Protein AF-A0AAW8JHG4-F1 (afdb_monomer_lite)

Foldseek 3Di:
DPVVDQALVNLLVVCVVVVDQEAEDDPDDQPVHDPVRSQCSNCVRHVHHYHYDDPPDDDD

Organism: NCBI:txid202952

Radius of gyration: 11.48 Å; chains: 1; bounding box: 27×21×33 Å

InterPro domains:
  IPR036866 Ribonuclease Z/Hydroxyacylglutathione hydrolase-like [G3DSA:3.60.15.10] (2-60)

pLDDT: mean 94.92, std 5.42, range [64.81, 98.69]

Secondary structure (DSSP, 8-state):
-GGGS--HHHHHHHHHHH--S-EEE-S---TT--HHHHHHHHHTT--S-EEE--TT----

Sequence (60 aa):
MLGAHTTTQQLADIANVIKPKTLVLNHAIFLSQSESGLLKEVTDQYAGKVILADDKVIID

Structure (mmCIF, N/CA/C/O backbone):
data_AF-A0AAW8JHG4-F1
#
_entry.id   AF-A0AAW8JHG4-F1
#
loop_
_atom_site.group_PDB
_atom_site.id
_atom_site.type_symbol
_atom_site.label_atom_id
_atom_site.label_alt_id
_atom_site.label_comp_id
_atom_site.label_asym_id
_atom_site.label_entity_id
_atom_site.label_seq_id
_atom_site.pdbx_PDB_ins_code
_atom_site.Cartn_x
_atom_site.Cartn_y
_atom_site.Cartn_z
_atom_site.occupancy
_atom_site.B_iso_or_equiv
_atom_site.auth_seq_id
_atom_site.auth_comp_id
_atom_site.auth_asym_id
_atom_site.auth_atom_id
_atom_site.pdbx_PDB_model_num
ATOM 1 N N . MET A 1 1 ? 1.854 -10.992 -19.925 1.00 64.81 1 MET A N 1
ATOM 2 C CA . MET A 1 1 ? 2.565 -10.776 -18.647 1.00 64.81 1 MET A CA 1
ATOM 3 C C . MET A 1 1 ? 1.806 -9.792 -17.75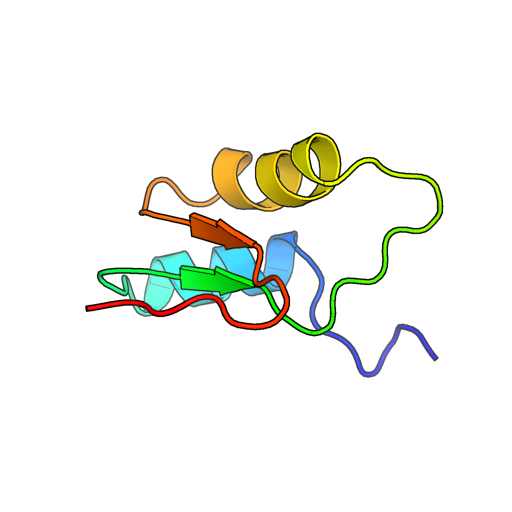4 1.00 64.81 1 MET A C 1
ATOM 5 O O . MET A 1 1 ? 1.351 -10.216 -16.707 1.00 64.81 1 MET A O 1
ATOM 9 N N . LEU A 1 2 ? 1.547 -8.546 -18.181 1.00 77.44 2 LEU A N 1
ATOM 10 C CA . LEU A 1 2 ? 0.799 -7.563 -17.367 1.00 77.44 2 LEU A CA 1
ATOM 11 C C . LEU A 1 2 ? -0.703 -7.864 -17.194 1.00 77.44 2 LEU A C 1
ATOM 13 O O . LEU A 1 2 ? -1.253 -7.586 -16.141 1.00 77.44 2 LEU A O 1
ATOM 17 N N . GLY A 1 3 ? -1.358 -8.495 -18.175 1.00 86.69 3 GLY A N 1
ATOM 18 C CA . GLY A 1 3 ? -2.811 -8.755 -18.133 1.00 86.69 3 GLY A CA 1
ATOM 19 C C . GLY A 1 3 ? -3.303 -9.741 -17.062 1.00 86.69 3 GLY A C 1
ATOM 20 O O . GLY A 1 3 ? -4.499 -9.982 -16.982 1.00 86.69 3 GLY A O 1
ATOM 21 N N . ALA A 1 4 ? -2.399 -10.320 -16.268 1.00 92.50 4 ALA A N 1
ATOM 22 C CA . ALA A 1 4 ? -2.724 -11.177 -15.125 1.00 92.50 4 ALA A CA 1
ATOM 23 C C . ALA A 1 4 ? -2.453 -10.494 -13.766 1.00 92.50 4 ALA A C 1
ATOM 25 O O . ALA A 1 4 ? -2.452 -11.168 -12.742 1.00 92.50 4 ALA A O 1
ATOM 26 N N . HIS A 1 5 ? -2.183 -9.184 -13.760 1.00 94.25 5 HIS A N 1
ATOM 27 C CA . HIS A 1 5 ? -1.911 -8.393 -12.558 1.00 94.25 5 HIS A CA 1
ATOM 28 C C . HIS A 1 5 ? -3.006 -7.342 -12.353 1.00 94.25 5 HIS A C 1
ATOM 30 O O . HIS A 1 5 ? -3.661 -6.922 -13.307 1.00 94.25 5 HIS A O 1
ATOM 36 N N . THR A 1 6 ? -3.166 -6.896 -11.111 1.00 95.44 6 THR A N 1
ATOM 37 C CA . TH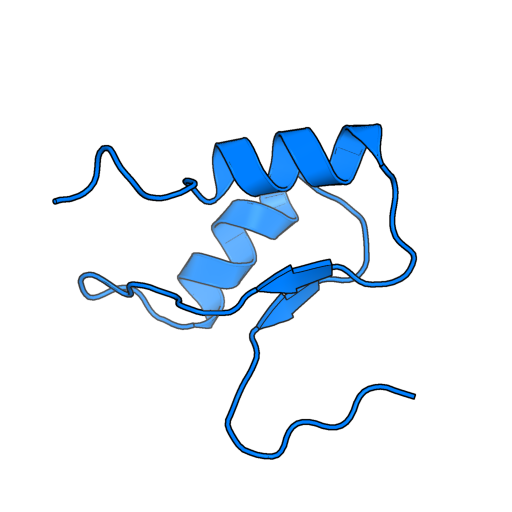R A 1 6 ? -4.051 -5.784 -10.748 1.00 95.44 6 THR A CA 1
ATOM 38 C C . THR A 1 6 ? -3.282 -4.472 -10.863 1.00 95.44 6 THR A C 1
ATOM 40 O O . THR A 1 6 ? -2.207 -4.338 -10.278 1.00 95.44 6 THR A O 1
ATOM 43 N N . THR A 1 7 ? -3.810 -3.498 -11.605 1.00 95.25 7 THR A N 1
ATOM 44 C CA . THR A 1 7 ? -3.208 -2.156 -11.671 1.00 95.25 7 THR A CA 1
ATOM 45 C C . THR A 1 7 ? -3.437 -1.376 -10.372 1.00 95.25 7 TH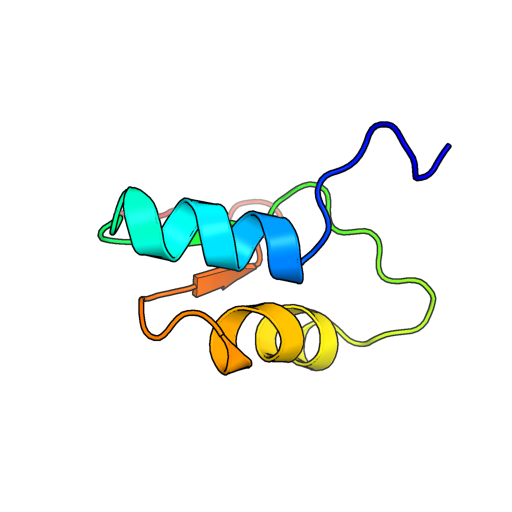R A C 1
ATOM 47 O O . THR A 1 7 ? -4.341 -1.692 -9.598 1.00 95.25 7 THR A O 1
ATOM 50 N N . THR A 1 8 ? -2.657 -0.318 -10.135 1.00 95.50 8 THR A N 1
ATOM 51 C CA . THR A 1 8 ? -2.837 0.594 -8.988 1.00 95.50 8 THR A CA 1
ATOM 52 C C . THR A 1 8 ? -4.240 1.208 -8.954 1.00 95.50 8 THR A C 1
ATOM 54 O O . THR A 1 8 ? -4.869 1.227 -7.897 1.00 95.50 8 THR A O 1
ATOM 57 N N . GLN A 1 9 ? -4.788 1.591 -10.113 1.00 96.69 9 GLN A N 1
ATOM 58 C CA . GLN A 1 9 ? -6.174 2.059 -10.232 1.00 96.69 9 GLN A CA 1
ATOM 59 C C . GLN A 1 9 ? -7.191 0.979 -9.836 1.00 96.69 9 GLN A C 1
ATOM 61 O O . GLN A 1 9 ? -8.058 1.232 -9.008 1.00 96.69 9 GLN A O 1
ATOM 66 N N . GLN A 1 10 ? -7.072 -0.238 -10.379 1.00 97.38 10 GLN A N 1
ATOM 67 C CA . GLN A 1 10 ? -7.993 -1.332 -10.046 1.00 97.38 10 GLN A CA 1
ATOM 68 C C . GLN A 1 10 ? -7.927 -1.690 -8.557 1.00 97.38 10 GLN A C 1
ATOM 70 O O . GLN A 1 10 ? -8.948 -1.988 -7.940 1.00 97.38 10 GLN A O 1
ATOM 75 N N . LEU A 1 11 ? -6.732 -1.648 -7.964 1.00 97.62 11 LEU A N 1
ATOM 76 C CA . LEU A 1 11 ? -6.548 -1.882 -6.537 1.00 97.62 11 LEU A CA 1
ATOM 77 C C . LEU A 1 11 ? -7.224 -0.791 -5.694 1.00 97.62 11 LEU A C 1
ATOM 79 O O . LEU A 1 11 ? -7.888 -1.119 -4.710 1.00 97.62 11 LEU A O 1
ATOM 83 N N . ALA A 1 12 ? -7.097 0.480 -6.087 1.00 98.31 12 ALA A N 1
ATOM 84 C CA . ALA A 1 12 ? -7.789 1.591 -5.438 1.00 98.31 12 ALA A CA 1
ATOM 85 C C . ALA A 1 12 ? -9.318 1.466 -5.557 1.00 98.31 12 ALA A C 1
ATOM 87 O O . ALA A 1 12 ? -10.029 1.665 -4.571 1.00 98.31 12 ALA A O 1
ATOM 88 N N . ASP A 1 13 ? -9.830 1.066 -6.725 1.00 98.62 13 ASP A N 1
ATOM 89 C CA . ASP A 1 13 ? -11.262 0.839 -6.949 1.00 98.62 13 ASP A CA 1
ATOM 90 C C . ASP A 1 13 ? -11.800 -0.262 -6.025 1.00 98.62 13 ASP A C 1
ATOM 92 O O . ASP A 1 13 ? -12.823 -0.07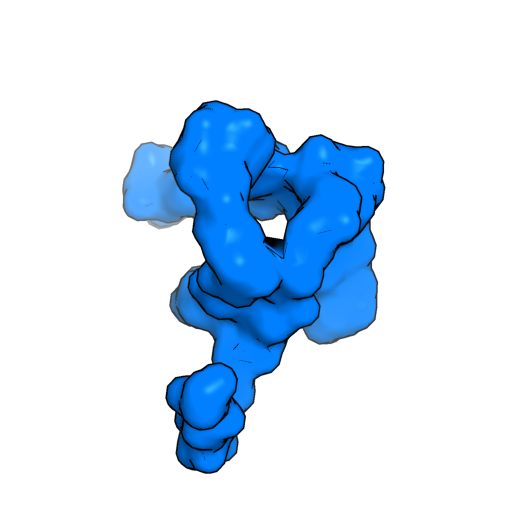9 -5.360 1.00 98.62 13 ASP A O 1
ATOM 96 N N . ILE A 1 14 ? -11.074 -1.381 -5.910 1.00 98.62 14 ILE A N 1
ATOM 97 C CA . ILE A 1 14 ? -11.396 -2.448 -4.956 1.00 98.62 14 ILE A CA 1
ATOM 98 C C . ILE A 1 14 ? -11.391 -1.878 -3.533 1.00 98.62 14 ILE A C 1
ATOM 100 O O . ILE A 1 14 ? -12.388 -2.014 -2.822 1.00 98.62 14 ILE A O 1
ATOM 104 N N . ALA A 1 15 ? -10.320 -1.191 -3.122 1.00 98.62 15 ALA A N 1
ATOM 105 C CA . ALA A 1 15 ? -10.171 -0.629 -1.779 1.00 98.62 15 ALA A CA 1
ATOM 106 C C . ALA A 1 15 ? -11.300 0.347 -1.400 1.00 98.62 15 ALA A C 1
ATOM 108 O O . ALA A 1 15 ? -11.768 0.333 -0.260 1.00 98.62 15 ALA A O 1
ATOM 109 N N . ASN A 1 16 ? -11.795 1.141 -2.352 1.00 98.62 16 ASN A N 1
ATOM 110 C CA . ASN A 1 16 ? -12.935 2.039 -2.159 1.00 98.62 16 ASN A CA 1
ATOM 111 C C . ASN A 1 16 ? -14.260 1.297 -1.903 1.00 98.62 16 ASN A C 1
ATOM 113 O O . ASN A 1 16 ? -15.116 1.807 -1.173 1.00 98.62 16 ASN A O 1
ATOM 117 N N . VAL A 1 17 ? -14.428 0.088 -2.451 1.00 98.69 17 VAL A N 1
ATOM 118 C CA . VAL A 1 17 ? -15.597 -0.769 -2.197 1.00 98.69 17 VAL A CA 1
ATOM 119 C C . VAL A 1 17 ? -15.505 -1.432 -0.822 1.00 98.69 17 VAL A C 1
ATOM 121 O O . VAL A 1 17 ? -16.434 -1.320 -0.023 1.00 98.69 17 VAL A O 1
ATOM 124 N N . ILE A 1 18 ? -14.389 -2.108 -0.530 1.00 98.38 18 ILE A N 1
ATOM 125 C CA . ILE A 1 18 ? -14.217 -2.877 0.719 1.00 98.38 18 ILE A CA 1
ATOM 126 C C . ILE A 1 18 ? -13.926 -2.007 1.946 1.00 98.38 18 ILE A C 1
ATOM 128 O O . ILE A 1 18 ? -14.217 -2.428 3.063 1.00 98.38 18 ILE A O 1
ATOM 132 N N . LYS A 1 19 ? -13.368 -0.806 1.755 1.00 98.12 19 LYS A N 1
ATOM 133 C CA . LYS A 1 19 ? -13.016 0.156 2.814 1.00 98.12 19 LYS A CA 1
ATOM 134 C C . LYS A 1 19 ? -12.218 -0.482 3.967 1.00 98.12 19 LYS A C 1
ATOM 136 O O . LYS A 1 19 ? -12.649 -0.415 5.122 1.00 98.12 19 LYS A O 1
ATOM 141 N N . PRO A 1 20 ? -11.063 -1.120 3.690 1.00 98.19 20 PRO A N 1
ATOM 142 C CA . PRO A 1 20 ? -10.266 -1.745 4.737 1.00 98.19 20 PRO A CA 1
ATOM 143 C C . PRO A 1 20 ? -9.711 -0.692 5.704 1.00 98.19 20 PRO A C 1
ATOM 145 O O . PRO A 1 20 ? -9.533 0.472 5.347 1.00 98.19 20 PRO A O 1
ATOM 14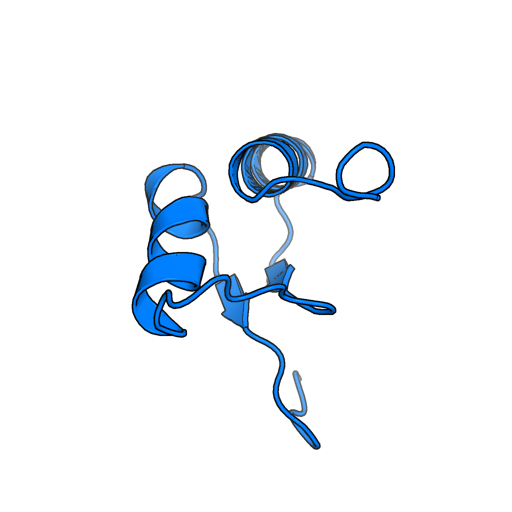8 N N . LYS A 1 21 ? -9.380 -1.111 6.932 1.00 97.88 21 LYS A N 1
ATOM 149 C CA . LYS A 1 21 ? -8.652 -0.249 7.882 1.00 97.88 21 LYS A CA 1
ATOM 150 C C . LYS A 1 21 ? -7.238 0.082 7.384 1.00 97.88 21 LYS A C 1
ATOM 152 O O . LYS A 1 21 ? -6.769 1.197 7.587 1.00 97.88 21 LYS A O 1
ATOM 157 N N . THR A 1 22 ? -6.596 -0.883 6.725 1.00 97.75 22 THR A N 1
ATOM 158 C CA . THR A 1 22 ? -5.262 -0.767 6.125 1.00 97.75 22 THR A CA 1
ATOM 159 C C . THR A 1 22 ? -5.246 -1.540 4.809 1.00 97.75 22 THR A C 1
ATOM 161 O O . THR A 1 22 ? -5.585 -2.723 4.791 1.00 97.75 22 THR A O 1
ATOM 164 N N . LEU A 1 23 ? -4.845 -0.889 3.719 1.00 98.06 23 LEU A N 1
ATOM 165 C CA . LEU A 1 23 ? -4.522 -1.517 2.440 1.00 98.06 23 LEU A CA 1
ATOM 166 C C . LEU A 1 23 ? -3.012 -1.771 2.374 1.00 98.06 23 LEU A C 1
ATOM 168 O O . LEU A 1 23 ? -2.225 -0.853 2.597 1.00 98.06 23 LEU A O 1
ATOM 172 N N . VAL A 1 24 ? -2.609 -2.997 2.047 1.00 97.38 24 VAL A N 1
ATOM 173 C CA . VAL A 1 24 ? -1.196 -3.380 1.913 1.00 97.38 24 VAL A CA 1
ATOM 174 C C . VAL A 1 24 ? -0.915 -3.736 0.457 1.00 97.38 24 VAL A C 1
ATOM 176 O O . VAL A 1 24 ? -1.483 -4.693 -0.067 1.00 97.38 24 VAL A O 1
ATOM 179 N N . LEU A 1 25 ? -0.053 -2.961 -0.197 1.00 96.69 25 LEU A N 1
ATOM 180 C CA . LEU A 1 25 ? 0.454 -3.245 -1.536 1.00 96.69 25 LEU A CA 1
ATOM 181 C C . LEU A 1 25 ? 1.623 -4.215 -1.425 1.00 96.69 25 LEU A C 1
ATOM 183 O O . LEU A 1 25 ? 2.629 -3.899 -0.803 1.00 96.69 25 LEU A O 1
ATOM 187 N N . ASN A 1 26 ? 1.515 -5.366 -2.075 1.00 95.50 26 ASN A N 1
ATOM 188 C CA . ASN A 1 26 ? 2.606 -6.321 -2.230 1.00 95.50 26 ASN A CA 1
ATOM 189 C C . ASN A 1 26 ? 2.716 -6.729 -3.706 1.00 95.50 26 ASN A C 1
ATOM 191 O O . ASN A 1 26 ? 1.806 -6.463 -4.490 1.00 95.50 26 ASN A O 1
ATOM 195 N N . HIS A 1 27 ? 3.813 -7.395 -4.074 1.00 94.62 27 HIS A N 1
ATOM 196 C CA . HIS A 1 27 ? 4.092 -7.825 -5.445 1.00 94.62 27 HIS A CA 1
ATOM 197 C C . HIS A 1 27 ? 4.118 -6.640 -6.428 1.00 94.62 27 HIS A C 1
ATOM 199 O O . HIS A 1 27 ? 3.631 -6.713 -7.556 1.00 94.62 27 HIS A O 1
ATOM 205 N N . ALA A 1 28 ? 4.671 -5.521 -5.957 1.00 93.12 28 ALA A N 1
ATOM 206 C CA . ALA A 1 28 ? 4.804 -4.291 -6.714 1.00 93.12 28 ALA A CA 1
ATOM 207 C C . ALA A 1 28 ? 5.790 -4.454 -7.879 1.00 93.12 28 ALA A C 1
ATOM 209 O O . ALA A 1 28 ? 6.901 -4.960 -7.716 1.00 93.12 28 ALA A O 1
ATOM 210 N N . ILE A 1 29 ? 5.392 -3.973 -9.056 1.00 91.50 29 ILE A N 1
ATOM 211 C CA . ILE A 1 29 ? 6.243 -3.898 -10.243 1.00 91.50 29 ILE A CA 1
ATOM 212 C C . ILE A 1 29 ? 6.568 -2.423 -10.469 1.00 91.50 29 ILE A C 1
ATOM 214 O O . ILE A 1 29 ? 5.676 -1.636 -10.770 1.00 91.50 29 ILE A O 1
ATOM 218 N N . PHE A 1 30 ? 7.841 -2.051 -10.343 1.00 89.56 30 PHE A N 1
ATOM 219 C CA . PHE A 1 30 ? 8.230 -0.639 -10.334 1.00 89.56 30 PHE A CA 1
ATOM 220 C C . PHE A 1 30 ? 8.378 -0.011 -11.725 1.00 89.56 30 PHE A C 1
ATOM 222 O O . PHE A 1 30 ? 8.126 1.173 -11.855 1.00 89.56 30 PHE A O 1
ATOM 229 N N . LEU A 1 31 ? 8.774 -0.748 -12.775 1.00 86.69 31 LEU A N 1
ATOM 230 C CA . LEU A 1 31 ? 8.972 -0.206 -14.142 1.00 86.69 31 LEU A CA 1
ATOM 231 C C . LEU A 1 31 ? 9.659 1.185 -14.178 1.00 86.69 31 LEU A C 1
ATOM 233 O O . LEU A 1 31 ? 9.202 2.095 -14.864 1.00 86.69 31 LEU A O 1
ATOM 237 N N . SER A 1 32 ? 10.751 1.347 -13.420 1.00 89.12 32 SER A N 1
ATOM 238 C CA . SER A 1 32 ? 11.502 2.609 -13.244 1.00 89.12 32 SER A CA 1
ATOM 239 C C . SER A 1 32 ? 10.820 3.715 -12.420 1.00 89.12 32 SER A C 1
ATOM 241 O O . SER A 1 32 ? 11.393 4.794 -12.283 1.00 89.12 32 SER A O 1
ATOM 243 N N . GLN A 1 33 ? 9.654 3.467 -11.826 1.00 91.38 33 GLN A N 1
ATOM 244 C CA . GLN A 1 33 ? 9.081 4.327 -10.792 1.00 91.38 33 GLN A CA 1
ATOM 245 C C . GLN A 1 33 ? 9.740 4.134 -9.424 1.00 91.38 33 GLN A C 1
ATOM 247 O O . GLN A 1 33 ? 10.274 3.072 -9.106 1.00 91.38 33 GLN A O 1
ATOM 252 N N . SER A 1 34 ? 9.651 5.175 -8.594 1.00 95.38 34 SER A N 1
ATOM 253 C CA . SER A 1 34 ? 9.964 5.103 -7.169 1.00 95.38 34 SER A CA 1
ATOM 254 C C . SER A 1 34 ? 8.813 4.485 -6.370 1.00 95.38 34 SER A C 1
ATOM 256 O O . SER A 1 34 ? 7.652 4.531 -6.776 1.00 95.38 34 SER A O 1
ATOM 258 N N . GLU A 1 35 ? 9.121 4.000 -5.169 1.00 94.81 35 GLU A N 1
ATOM 259 C CA . GLU A 1 35 ? 8.126 3.570 -4.173 1.00 94.81 35 GLU A CA 1
ATOM 260 C C . GLU A 1 35 ? 7.086 4.647 -3.871 1.00 94.81 35 GLU A C 1
ATOM 262 O O . GLU A 1 35 ? 5.888 4.370 -3.822 1.00 94.81 35 GLU A O 1
ATOM 267 N N . SER A 1 36 ? 7.537 5.895 -3.734 1.00 95.50 36 SER A N 1
ATOM 268 C CA . SER A 1 36 ? 6.653 7.039 -3.529 1.00 95.50 36 SER A CA 1
ATOM 269 C C . SER A 1 36 ? 5.724 7.289 -4.716 1.00 95.50 36 SER A C 1
ATOM 271 O O . SER A 1 36 ? 4.584 7.687 -4.502 1.00 95.50 36 SER A O 1
ATOM 273 N N . GLY A 1 37 ? 6.182 7.042 -5.948 1.00 95.62 37 GLY A N 1
ATOM 274 C CA . GLY A 1 37 ? 5.365 7.158 -7.155 1.00 95.62 37 GLY A CA 1
ATOM 275 C C . GLY A 1 37 ? 4.247 6.122 -7.167 1.00 95.62 37 GLY A C 1
ATOM 276 O O . GLY A 1 37 ? 3.078 6.484 -7.272 1.00 95.62 37 GLY A O 1
ATOM 277 N N . LEU A 1 38 ? 4.595 4.857 -6.922 1.00 94.00 38 LEU A N 1
ATOM 278 C CA . LEU A 1 38 ? 3.631 3.760 -6.892 1.00 94.00 38 LEU A CA 1
ATOM 279 C C . LEU A 1 38 ? 2.590 3.926 -5.772 1.00 94.00 38 LEU A C 1
ATOM 281 O O . LEU A 1 38 ? 1.399 3.704 -5.986 1.00 94.00 38 LEU A O 1
ATOM 285 N N . LEU A 1 39 ? 3.029 4.347 -4.580 1.00 96.19 39 LEU A N 1
ATOM 286 C CA . LEU A 1 39 ? 2.121 4.685 -3.482 1.00 96.19 39 LEU A CA 1
ATOM 287 C C . LEU A 1 39 ? 1.184 5.825 -3.876 1.00 96.19 39 LEU A C 1
ATOM 289 O O . LEU A 1 39 ? -0.021 5.722 -3.642 1.00 96.19 39 LEU A O 1
ATOM 293 N N . LYS A 1 40 ?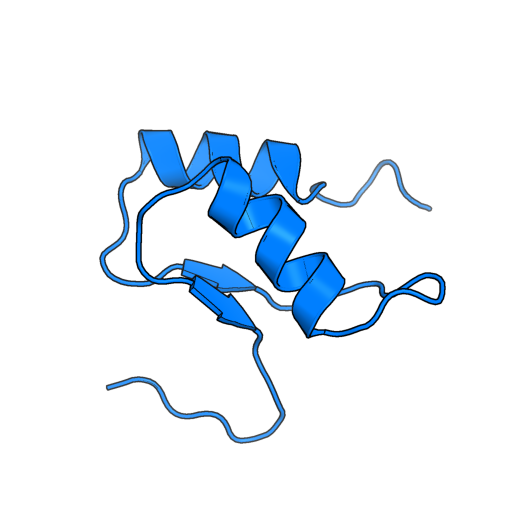 1.724 6.874 -4.512 1.00 96.62 40 LYS A N 1
ATOM 294 C CA . LYS A 1 40 ? 0.949 8.033 -4.950 1.00 96.62 40 LYS A CA 1
ATOM 295 C C . LYS A 1 40 ? -0.177 7.635 -5.904 1.00 96.62 40 LYS A C 1
ATOM 297 O O . LYS A 1 40 ? -1.297 8.091 -5.704 1.00 96.62 40 LYS A O 1
ATOM 302 N N . GLU A 1 41 ? 0.082 6.753 -6.870 1.00 96.12 41 GLU A N 1
ATOM 303 C CA . GLU A 1 41 ? -0.937 6.281 -7.822 1.00 96.12 41 GLU A CA 1
ATOM 304 C C . GLU A 1 41 ? -2.172 5.675 -7.136 1.00 96.12 41 GLU A C 1
ATOM 306 O O . GLU A 1 41 ? -3.296 5.902 -7.578 1.00 96.12 41 GLU A O 1
ATOM 311 N N . VAL A 1 42 ? -1.985 4.934 -6.037 1.00 97.62 42 VAL A N 1
ATOM 312 C CA . VAL A 1 42 ? -3.106 4.375 -5.265 1.00 97.62 42 VAL A CA 1
ATOM 313 C C . VAL A 1 42 ? -3.732 5.430 -4.359 1.00 97.62 42 VAL A C 1
ATOM 315 O O . VAL A 1 42 ? -4.956 5.550 -4.312 1.00 97.62 42 VAL A O 1
ATOM 318 N N . THR A 1 43 ? -2.921 6.208 -3.637 1.00 97.88 43 THR A N 1
ATOM 319 C CA . THR A 1 43 ? -3.430 7.188 -2.662 1.00 97.88 43 THR A CA 1
ATOM 320 C C . THR A 1 43 ? -4.124 8.389 -3.303 1.00 97.88 43 THR A C 1
ATOM 322 O O . THR A 1 43 ? -4.957 9.017 -2.658 1.00 97.88 43 THR A O 1
ATOM 325 N N . ASP A 1 44 ? -3.835 8.693 -4.572 1.00 98.12 44 ASP A N 1
ATOM 326 C CA . ASP A 1 44 ? -4.562 9.710 -5.342 1.00 98.12 44 ASP A CA 1
ATOM 327 C C . ASP A 1 44 ? -6.041 9.326 -5.552 1.00 98.12 44 ASP A C 1
ATOM 329 O O . ASP A 1 44 ? -6.878 10.202 -5.757 1.00 98.12 44 ASP A O 1
ATOM 333 N N . GLN A 1 45 ? -6.366 8.029 -5.482 1.00 98.12 45 GLN A N 1
ATOM 334 C CA . GLN A 1 45 ? -7.700 7.481 -5.755 1.00 98.12 45 GLN A CA 1
ATOM 335 C C . GLN A 1 45 ? -8.360 6.832 -4.529 1.00 98.12 45 GLN A C 1
ATOM 337 O O . GLN A 1 45 ? -9.580 6.665 -4.492 1.00 98.12 45 GLN A O 1
ATOM 342 N N . TYR A 1 46 ? -7.580 6.455 -3.514 1.00 98.44 46 TYR A N 1
ATOM 343 C CA . TYR A 1 46 ? -8.059 5.837 -2.281 1.00 98.44 46 TYR A CA 1
ATOM 344 C C . TYR A 1 46 ? -7.522 6.585 -1.057 1.00 98.44 46 TYR A C 1
ATOM 346 O O . TYR A 1 46 ? -6.328 6.577 -0.774 1.00 98.44 46 TYR A O 1
ATOM 354 N N . ALA A 1 47 ? -8.431 7.195 -0.293 1.00 97.62 47 ALA A N 1
ATOM 355 C CA . ALA A 1 47 ? -8.094 8.051 0.848 1.00 97.62 47 ALA A CA 1
ATOM 356 C C . ALA A 1 47 ? -7.771 7.294 2.155 1.00 97.62 47 ALA A C 1
ATOM 358 O O . ALA A 1 47 ? -7.511 7.923 3.181 1.00 97.62 47 ALA A O 1
ATOM 359 N N . GLY A 1 48 ? -7.851 5.958 2.164 1.00 97.88 48 GLY A N 1
ATOM 360 C CA . GLY A 1 48 ? -7.546 5.157 3.352 1.00 97.88 48 GLY A CA 1
ATOM 361 C C . GLY A 1 48 ? -6.045 4.979 3.593 1.00 97.88 48 GLY A C 1
ATOM 362 O O . GLY A 1 48 ? -5.205 5.434 2.822 1.00 97.88 48 GLY A O 1
ATOM 363 N N . LYS A 1 49 ? -5.689 4.288 4.683 1.00 97.94 49 LYS A N 1
ATOM 364 C CA . LYS A 1 49 ? -4.286 3.998 5.006 1.00 97.94 49 LYS A CA 1
ATOM 365 C C . LYS A 1 49 ? -3.723 2.984 4.010 1.00 97.94 49 LYS A C 1
ATOM 367 O O . LYS A 1 49 ? -4.233 1.867 3.929 1.00 97.94 49 LYS A O 1
ATOM 372 N N . VAL A 1 50 ? -2.651 3.354 3.315 1.00 97.88 50 VAL A N 1
ATOM 373 C CA . VAL A 1 50 ? -1.941 2.494 2.359 1.00 97.88 50 VAL A CA 1
ATOM 374 C C . VAL A 1 50 ? -0.512 2.259 2.840 1.00 97.88 50 VAL A C 1
ATOM 376 O O . VAL A 1 50 ? 0.168 3.198 3.246 1.00 97.88 50 VAL A O 1
ATOM 379 N N . ILE A 1 51 ? -0.063 1.007 2.806 1.00 97.00 51 ILE A N 1
ATOM 380 C CA . ILE A 1 51 ? 1.308 0.595 3.121 1.00 97.00 51 ILE A CA 1
ATOM 381 C C . ILE A 1 51 ? 1.863 -0.139 1.904 1.00 97.00 51 ILE A C 1
ATOM 383 O O . ILE A 1 51 ? 1.235 -1.081 1.426 1.00 97.00 51 ILE A O 1
ATOM 387 N N . LEU A 1 52 ? 3.034 0.266 1.414 1.00 96.69 52 LEU A N 1
ATOM 388 C CA . LEU A 1 52 ? 3.822 -0.567 0.510 1.00 96.69 52 LEU A CA 1
ATOM 389 C C . LEU A 1 52 ? 4.587 -1.573 1.370 1.00 96.69 52 LEU A C 1
ATOM 391 O O . LEU A 1 52 ? 5.293 -1.174 2.295 1.00 96.69 52 LEU A O 1
ATOM 395 N N . ALA A 1 53 ? 4.373 -2.861 1.126 1.00 96.62 53 ALA A N 1
ATOM 396 C CA . ALA A 1 53 ? 5.048 -3.916 1.857 1.00 96.62 53 ALA A CA 1
ATOM 397 C C . ALA A 1 53 ? 6.549 -3.887 1.559 1.00 96.62 53 ALA A C 1
ATOM 399 O O . ALA A 1 53 ? 6.957 -3.717 0.411 1.00 96.62 53 ALA A O 1
ATOM 400 N N . ASP A 1 54 ? 7.334 -4.108 2.605 1.00 95.62 54 ASP A N 1
ATOM 401 C CA . ASP A 1 54 ? 8.771 -4.334 2.543 1.00 95.62 54 ASP A CA 1
ATOM 402 C C . ASP A 1 54 ? 9.093 -5.563 3.402 1.00 95.62 54 ASP A C 1
ATOM 404 O O . ASP A 1 54 ? 8.302 -5.976 4.266 1.00 95.62 54 ASP A O 1
ATOM 408 N N . ASP A 1 55 ? 10.235 -6.183 3.144 1.00 95.81 55 ASP A N 1
ATOM 409 C CA . ASP A 1 55 ? 10.648 -7.384 3.846 1.00 95.81 55 ASP A CA 1
ATOM 410 C C . ASP A 1 55 ? 10.697 -7.129 5.358 1.00 95.81 55 ASP A C 1
ATOM 412 O O . ASP A 1 55 ? 11.318 -6.187 5.850 1.00 95.81 55 ASP A O 1
ATOM 416 N N . LYS A 1 56 ? 10.059 -8.033 6.113 1.00 96.38 56 LYS A N 1
ATOM 417 C CA . LYS A 1 56 ? 9.934 -7.990 7.583 1.00 96.38 56 LYS A CA 1
ATOM 418 C C . LYS A 1 56 ? 9.050 -6.866 8.137 1.00 96.38 56 LYS A C 1
ATOM 420 O O . LYS A 1 56 ? 9.073 -6.638 9.347 1.00 96.38 56 LYS A O 1
ATOM 425 N N . VAL A 1 57 ? 8.231 -6.210 7.313 1.00 95.19 57 VAL A N 1
ATOM 426 C CA . VAL A 1 57 ? 7.167 -5.330 7.819 1.00 95.19 57 VAL A CA 1
ATOM 427 C C . VAL A 1 57 ? 6.176 -6.132 8.673 1.00 95.19 57 VAL A C 1
ATOM 429 O O . VAL A 1 57 ? 5.684 -7.183 8.263 1.00 95.19 57 VAL A O 1
ATOM 432 N N . ILE A 1 58 ? 5.867 -5.606 9.860 1.00 95.38 58 ILE A N 1
ATOM 433 C CA . ILE A 1 58 ? 4.830 -6.103 10.774 1.00 95.38 58 ILE A CA 1
ATOM 434 C C . ILE A 1 58 ? 3.735 -5.035 10.854 1.00 95.38 58 ILE A C 1
ATOM 436 O O . ILE A 1 58 ? 4.033 -3.844 10.952 1.00 95.38 58 ILE A O 1
ATOM 440 N N . ILE A 1 59 ? 2.473 -5.459 10.775 1.00 93.38 59 ILE A N 1
ATOM 441 C CA . ILE A 1 59 ? 1.299 -4.590 10.894 1.00 93.38 59 ILE A CA 1
ATOM 442 C C . ILE A 1 59 ? 0.461 -5.129 12.051 1.00 93.38 59 ILE A C 1
ATOM 444 O O . ILE A 1 59 ? -0.061 -6.239 11.947 1.00 93.38 59 ILE A O 1
ATOM 448 N N . ASP A 1 60 ? 0.357 -4.339 13.118 1.00 88.12 60 ASP A N 1
ATOM 449 C CA . ASP A 1 60 ? -0.461 -4.622 14.306 1.00 88.12 60 ASP A CA 1
ATOM 450 C C . ASP A 1 60 ? -1.913 -4.127 14.158 1.00 88.12 60 ASP A C 1
ATOM 452 O O . ASP A 1 60 ? -2.132 -3.060 13.523 1.00 88.12 60 ASP A O 1
#